Protein AF-A0A259RZ53-F1 (afdb_monomer_lite)

Sequence (160 aa):
GFSGPQGRAHVYRAILEAIALTMADHVDAMTTELGRTPTALIVTGGGAQSATMRRILADVFALPVHRAGIDDAAGLGAAVCAAVGAGVHPDWESAIAAMVRLGDTTRQGEDVAEYRRLREWHRGIRARVAELSRWAVEHGPDPLRSSDPPVAKDAVLGDS

Foldseek 3Di:
DDDPPQDPVNVVLVVLLLVLLVVLVVVVVVCVVVVDDDQAAEDAAPLLVDPSSQQSNQLLSVHKYWYWPDRDPVVLVVVLVVCCVVVVDVDSVRSCVVRTDTDDIDHHDDCNVVSVVVSVVSVVVVVVVVVVVVVCVVPPPDPVPPPDDDPPPDDPDDDD

Radius of gyration: 24.23 Å; chains: 1; bounding box: 40×76×62 Å

Structure (mmCIF, N/CA/C/O backbone):
data_AF-A0A259RZ53-F1
#
_entry.id   AF-A0A259RZ53-F1
#
loop_
_atom_site.group_PDB
_atom_site.id
_atom_site.type_symbol
_atom_site.label_atom_id
_atom_site.label_alt_id
_atom_site.label_comp_id
_atom_site.label_asym_id
_atom_site.label_entity_id
_atom_site.label_seq_id
_atom_site.pdbx_PDB_ins_code
_atom_site.Cartn_x
_atom_site.Cartn_y
_atom_site.Cartn_z
_atom_site.occupancy
_atom_site.B_iso_or_equiv
_atom_site.auth_seq_id
_atom_site.auth_comp_id
_atom_site.auth_asym_id
_atom_site.auth_atom_id
_atom_site.pdbx_PDB_model_num
ATOM 1 N N . GLY A 1 1 ? 13.203 -3.107 -23.338 1.00 53.84 1 GLY A N 1
ATOM 2 C CA . GLY A 1 1 ? 13.546 -2.890 -24.755 1.00 53.84 1 GLY A CA 1
ATOM 3 C C . GLY A 1 1 ? 12.288 -3.041 -25.577 1.00 53.84 1 GLY A C 1
ATOM 4 O O . GLY A 1 1 ? 11.594 -4.036 -25.404 1.00 53.84 1 GLY A O 1
ATOM 5 N N . PHE A 1 2 ? 11.955 -2.044 -26.395 1.00 52.03 2 PHE A N 1
ATOM 6 C CA . PHE A 1 2 ? 10.794 -2.094 -27.283 1.00 52.03 2 PHE A CA 1
ATOM 7 C C . PHE A 1 2 ? 11.145 -2.920 -28.525 1.00 52.03 2 PHE A C 1
ATOM 9 O O . PHE A 1 2 ? 11.942 -2.490 -29.351 1.00 52.03 2 PHE A O 1
ATOM 16 N N . SER A 1 3 ? 10.579 -4.117 -28.636 1.00 56.34 3 SER A N 1
ATOM 17 C CA . SER A 1 3 ? 10.514 -4.878 -29.881 1.00 56.34 3 SER A CA 1
ATOM 18 C C . SER A 1 3 ? 9.084 -4.756 -30.415 1.00 56.34 3 SER A C 1
ATOM 20 O O . SER A 1 3 ? 8.129 -4.706 -29.641 1.00 56.34 3 SER A O 1
ATOM 22 N N . GLY A 1 4 ? 8.921 -4.670 -31.736 1.00 60.44 4 GLY A N 1
ATOM 23 C CA . GLY A 1 4 ? 7.653 -4.362 -32.418 1.00 60.44 4 GLY A CA 1
ATOM 24 C C . GLY A 1 4 ? 6.365 -5.155 -32.082 1.00 60.44 4 GLY A C 1
ATOM 25 O O . GLY A 1 4 ? 5.309 -4.648 -32.447 1.00 60.44 4 GLY A O 1
ATOM 26 N N . PRO A 1 5 ? 6.341 -6.322 -31.391 1.00 66.06 5 PRO A N 1
ATOM 27 C CA . PRO A 1 5 ? 5.081 -7.015 -31.070 1.00 66.06 5 PRO A CA 1
ATOM 28 C C . PRO A 1 5 ? 4.277 -6.421 -29.896 1.00 66.06 5 PRO A C 1
ATOM 30 O O . PRO A 1 5 ? 3.213 -6.933 -29.542 1.00 66.06 5 PRO A O 1
ATOM 33 N N . GLN A 1 6 ? 4.780 -5.379 -29.231 1.00 67.00 6 GLN A N 1
ATOM 34 C CA . GLN A 1 6 ? 4.194 -4.859 -27.993 1.00 67.00 6 GLN A CA 1
ATOM 35 C C . GLN A 1 6 ? 2.925 -4.038 -28.271 1.00 67.00 6 GLN A C 1
ATOM 37 O O . GLN A 1 6 ? 2.964 -2.826 -28.461 1.00 67.00 6 GLN A O 1
ATOM 42 N N . GLY A 1 7 ? 1.769 -4.707 -28.283 1.00 79.69 7 GLY A N 1
ATOM 43 C CA . GLY A 1 7 ? 0.465 -4.038 -28.351 1.00 79.69 7 GLY A CA 1
ATOM 44 C C . GLY A 1 7 ? 0.139 -3.187 -27.110 1.00 79.69 7 GLY A C 1
ATOM 45 O O . GLY A 1 7 ? 0.804 -3.274 -26.078 1.00 79.69 7 GLY A O 1
ATOM 46 N N . ARG A 1 8 ? -0.953 -2.411 -27.175 1.00 81.81 8 ARG A N 1
ATOM 47 C CA . ARG A 1 8 ? -1.413 -1.495 -26.102 1.00 81.81 8 ARG A CA 1
ATOM 48 C C . ARG A 1 8 ? -1.511 -2.154 -24.718 1.00 81.81 8 ARG A C 1
ATOM 50 O O . ARG A 1 8 ? -1.206 -1.514 -23.717 1.00 81.81 8 ARG A O 1
ATOM 57 N N . ALA A 1 9 ? -1.899 -3.430 -24.664 1.00 84.75 9 ALA A N 1
ATOM 58 C CA . ALA A 1 9 ? -1.992 -4.193 -23.420 1.00 84.75 9 ALA A CA 1
ATOM 59 C C . ALA A 1 9 ? -0.629 -4.383 -22.729 1.00 84.75 9 ALA A C 1
ATOM 61 O O . ALA A 1 9 ? -0.543 -4.274 -21.509 1.00 84.75 9 ALA A O 1
ATOM 62 N N . HIS A 1 10 ? 0.442 -4.604 -23.499 1.00 85.25 10 HIS A N 1
ATOM 63 C CA . HIS A 1 10 ? 1.795 -4.758 -22.960 1.00 85.25 10 HIS A CA 1
ATOM 64 C C . HIS A 1 10 ? 2.312 -3.442 -22.383 1.00 85.25 10 HIS A C 1
ATOM 66 O O . HIS A 1 10 ? 2.869 -3.432 -21.293 1.00 85.25 10 HIS A O 1
ATOM 72 N N . VAL A 1 11 ? 2.064 -2.325 -23.076 1.00 86.69 11 VAL A N 1
ATOM 73 C CA . VAL A 1 11 ? 2.419 -0.984 -22.587 1.00 86.69 11 VAL A CA 1
ATOM 74 C C . VAL A 1 11 ? 1.668 -0.665 -21.295 1.00 86.69 11 VAL A C 1
ATOM 76 O O . VAL A 1 11 ? 2.272 -0.212 -20.328 1.00 86.69 11 VAL A O 1
ATOM 79 N N . TYR A 1 12 ? 0.364 -0.952 -21.247 1.00 88.00 12 TYR A N 1
ATOM 80 C CA . TYR A 1 12 ? -0.436 -0.768 -20.039 1.00 88.00 12 TYR A CA 1
ATOM 81 C C . TYR A 1 12 ? 0.099 -1.598 -18.864 1.00 88.00 12 TYR A C 1
ATOM 83 O O . TYR A 1 12 ? 0.315 -1.054 -17.783 1.00 88.00 12 TYR A O 1
ATOM 91 N N . ARG A 1 13 ? 0.382 -2.891 -19.081 1.00 88.81 13 ARG A N 1
ATOM 92 C CA . ARG A 1 13 ? 0.971 -3.761 -18.054 1.00 88.81 13 ARG A CA 1
ATOM 93 C C . ARG A 1 13 ? 2.335 -3.247 -17.588 1.00 88.81 13 ARG A C 1
ATOM 95 O O . ARG A 1 13 ? 2.540 -3.138 -16.385 1.00 88.81 13 ARG A O 1
ATOM 102 N N . ALA A 1 14 ? 3.210 -2.846 -18.509 1.00 90.12 14 ALA A N 1
ATOM 103 C CA . ALA A 1 14 ? 4.527 -2.303 -18.179 1.00 90.12 14 ALA A CA 1
ATOM 104 C C . ALA A 1 14 ? 4.440 -1.033 -17.314 1.00 90.12 14 ALA A C 1
ATOM 106 O O . ALA A 1 14 ? 5.251 -0.849 -16.409 1.00 90.12 14 ALA A O 1
ATOM 107 N N . ILE A 1 15 ? 3.441 -0.173 -17.545 1.00 90.25 15 ILE A N 1
ATOM 108 C CA . ILE A 1 15 ? 3.193 1.005 -16.699 1.00 90.25 15 ILE A CA 1
ATOM 109 C C . ILE A 1 15 ? 2.794 0.578 -15.281 1.00 90.25 15 ILE A C 1
ATOM 111 O O . ILE A 1 15 ? 3.343 1.101 -14.313 1.00 90.25 15 ILE A O 1
ATOM 115 N N . LEU A 1 16 ? 1.871 -0.380 -15.138 1.00 91.88 16 LEU A N 1
ATOM 116 C CA . LEU A 1 16 ? 1.462 -0.883 -13.820 1.00 91.88 16 LEU A CA 1
ATOM 117 C C . LEU A 1 16 ? 2.635 -1.515 -13.059 1.00 91.88 16 LEU A C 1
ATOM 119 O O . LEU A 1 16 ? 2.817 -1.256 -11.869 1.00 91.88 16 LEU A O 1
ATOM 123 N N . GLU A 1 17 ? 3.459 -2.299 -13.752 1.00 93.50 17 GLU A N 1
ATOM 124 C CA . GLU A 1 17 ? 4.659 -2.921 -13.191 1.00 93.50 17 GLU A CA 1
ATOM 125 C C . GLU A 1 17 ? 5.688 -1.872 -12.766 1.00 93.50 17 GLU A C 1
ATOM 127 O O . GLU A 1 17 ? 6.210 -1.946 -11.654 1.00 93.50 17 GLU A O 1
ATOM 132 N N . ALA A 1 18 ? 5.930 -0.847 -13.589 1.00 91.94 18 ALA A N 1
ATOM 133 C CA . ALA A 1 18 ? 6.816 0.257 -13.233 1.00 91.94 18 ALA A CA 1
ATOM 134 C C . ALA A 1 18 ? 6.337 0.974 -11.964 1.00 91.94 18 ALA A C 1
ATOM 136 O O . ALA A 1 18 ? 7.139 1.239 -11.067 1.00 91.94 18 ALA A O 1
ATOM 137 N N . ILE A 1 19 ? 5.033 1.241 -11.836 1.00 92.44 19 ILE A N 1
ATOM 138 C CA . ILE A 1 19 ? 4.455 1.843 -10.626 1.00 92.44 19 ILE A CA 1
ATOM 139 C C . ILE A 1 19 ? 4.721 0.949 -9.408 1.00 92.44 19 ILE A C 1
ATOM 141 O O . ILE A 1 19 ? 5.285 1.421 -8.420 1.00 92.44 19 ILE A O 1
ATOM 145 N N . ALA A 1 20 ? 4.383 -0.339 -9.488 1.00 94.44 20 ALA A N 1
ATOM 146 C CA . ALA A 1 20 ? 4.562 -1.285 -8.387 1.00 94.44 20 ALA A CA 1
ATOM 147 C C . ALA A 1 20 ? 6.033 -1.417 -7.956 1.00 94.44 20 ALA A C 1
ATOM 149 O O . ALA A 1 20 ? 6.341 -1.343 -6.767 1.00 94.44 20 ALA A O 1
ATOM 150 N N . LEU A 1 21 ? 6.956 -1.531 -8.914 1.00 94.12 21 LEU A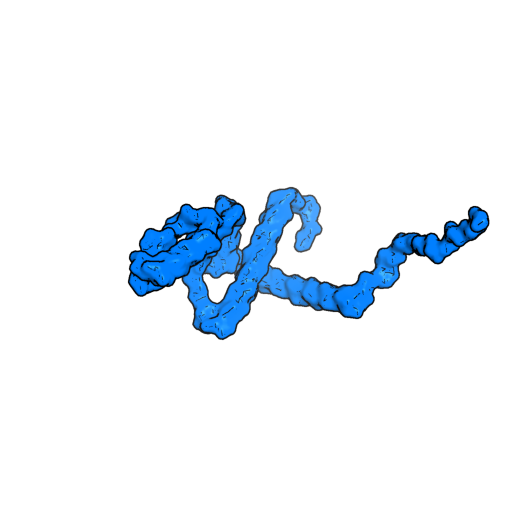 N 1
ATOM 151 C CA . LEU A 1 21 ? 8.394 -1.607 -8.646 1.00 94.12 21 LEU A CA 1
ATOM 152 C C . LEU A 1 21 ? 8.914 -0.313 -8.011 1.00 94.12 21 LEU A C 1
ATOM 154 O O . LEU A 1 21 ? 9.785 -0.354 -7.146 1.00 94.12 21 LEU A O 1
ATOM 158 N N . THR A 1 22 ? 8.403 0.848 -8.436 1.00 93.06 22 THR A N 1
ATOM 159 C CA . THR A 1 22 ? 8.713 2.149 -7.812 1.00 93.06 22 THR A CA 1
ATOM 160 C C . THR A 1 22 ? 8.282 2.193 -6.359 1.00 93.06 22 THR A C 1
ATOM 162 O O . THR A 1 22 ? 9.076 2.555 -5.495 1.00 93.06 22 THR A O 1
ATOM 165 N N . MET A 1 23 ? 7.041 1.793 -6.086 1.00 94.06 23 MET A N 1
ATOM 166 C CA . MET A 1 23 ? 6.510 1.754 -4.728 1.00 94.06 23 MET A CA 1
ATOM 167 C C . MET A 1 23 ? 7.337 0.826 -3.843 1.00 94.06 23 MET A C 1
ATOM 169 O O . MET A 1 23 ? 7.690 1.212 -2.733 1.00 94.06 23 MET A O 1
ATOM 173 N N . ALA A 1 24 ? 7.694 -0.357 -4.346 1.00 93.50 24 ALA A N 1
ATOM 174 C CA . ALA A 1 24 ? 8.510 -1.301 -3.601 1.00 93.50 24 ALA A CA 1
ATOM 175 C C . ALA A 1 24 ? 9.854 -0.683 -3.207 1.00 93.50 24 ALA A C 1
ATOM 177 O O . ALA A 1 24 ? 10.273 -0.813 -2.066 1.00 93.50 24 ALA A O 1
ATOM 178 N N . ASP A 1 25 ? 10.552 -0.009 -4.126 1.00 92.06 25 ASP A N 1
ATOM 179 C CA . ASP A 1 25 ? 11.843 0.632 -3.823 1.00 92.06 25 ASP A CA 1
ATOM 180 C C . ASP A 1 25 ? 11.739 1.706 -2.736 1.00 92.06 25 ASP A C 1
ATOM 182 O O . ASP A 1 25 ? 12.604 1.774 -1.865 1.00 92.06 25 ASP A O 1
ATOM 186 N N . HIS A 1 26 ? 10.669 2.501 -2.741 1.00 92.06 26 HIS A N 1
ATOM 187 C CA . HIS A 1 26 ? 10.429 3.466 -1.669 1.00 92.06 26 HIS A CA 1
ATOM 188 C C . HIS A 1 26 ? 10.109 2.780 -0.337 1.00 92.06 26 HIS A C 1
ATOM 190 O O . HIS A 1 26 ? 10.593 3.216 0.704 1.00 92.06 26 HIS A O 1
ATOM 196 N N . VAL A 1 27 ? 9.321 1.702 -0.358 1.00 93.38 27 VAL A N 1
ATOM 197 C CA . VAL A 1 27 ? 8.995 0.941 0.854 1.00 93.38 27 VAL A CA 1
ATOM 198 C C . VAL A 1 27 ? 10.231 0.269 1.440 1.00 93.38 27 VAL A C 1
ATOM 200 O O . VAL A 1 27 ? 10.412 0.351 2.647 1.00 93.38 27 VAL A O 1
ATOM 203 N N . ASP A 1 28 ? 11.118 -0.305 0.622 1.00 91.69 28 ASP A N 1
ATOM 204 C CA . ASP A 1 28 ? 12.399 -0.840 1.101 1.00 91.69 28 ASP A CA 1
ATOM 205 C C . ASP A 1 28 ? 13.207 0.230 1.831 1.00 91.69 28 ASP A C 1
ATOM 207 O O . ASP A 1 28 ? 13.657 -0.011 2.946 1.00 91.69 28 ASP A O 1
ATOM 211 N N . ALA A 1 29 ? 13.356 1.413 1.223 1.00 91.69 29 ALA A N 1
ATOM 212 C CA . ALA A 1 29 ? 14.084 2.515 1.839 1.00 91.69 29 ALA A CA 1
ATOM 213 C C . ALA A 1 29 ? 13.456 2.909 3.187 1.00 91.69 29 ALA A C 1
ATOM 215 O O . ALA A 1 29 ? 14.158 3.002 4.190 1.00 91.69 29 ALA A O 1
ATOM 216 N N . MET A 1 30 ? 12.126 3.048 3.246 1.00 93.31 30 MET A N 1
ATOM 217 C CA . MET A 1 30 ? 11.417 3.332 4.501 1.00 93.31 30 MET A CA 1
ATOM 218 C C . MET A 1 30 ? 11.609 2.226 5.548 1.00 93.31 30 MET A C 1
ATOM 220 O O . MET A 1 30 ? 11.813 2.519 6.723 1.00 93.31 30 MET A O 1
ATOM 224 N N . THR A 1 31 ? 11.547 0.957 5.145 1.00 92.94 31 THR A N 1
ATOM 225 C CA . THR A 1 31 ? 11.726 -0.197 6.035 1.00 92.94 31 THR A CA 1
ATOM 226 C C . THR A 1 31 ? 13.145 -0.276 6.585 1.00 92.94 31 THR A C 1
ATOM 228 O O . THR A 1 31 ? 13.303 -0.589 7.766 1.00 92.94 31 THR A O 1
ATOM 231 N N . THR A 1 32 ? 14.160 0.035 5.775 1.00 92.75 32 THR A N 1
ATOM 232 C CA . THR A 1 32 ? 15.555 0.114 6.224 1.00 92.75 32 THR A CA 1
ATOM 233 C C . THR A 1 32 ? 15.733 1.192 7.291 1.00 92.75 32 THR A C 1
ATOM 235 O O . THR A 1 32 ? 16.315 0.902 8.332 1.00 92.75 32 THR A O 1
ATOM 238 N N . GLU A 1 33 ? 15.175 2.386 7.086 1.00 94.06 33 GLU A N 1
ATOM 239 C CA . GLU A 1 33 ? 15.275 3.493 8.050 1.00 94.06 33 GLU A CA 1
ATOM 240 C C . GLU A 1 33 ? 14.491 3.227 9.349 1.00 94.06 33 GLU A C 1
ATOM 242 O O . GLU A 1 33 ? 14.951 3.542 10.444 1.00 94.06 33 GLU A O 1
ATOM 247 N N . LEU A 1 34 ? 13.300 2.625 9.254 1.00 93.50 34 LEU A N 1
ATOM 248 C CA . LEU A 1 34 ? 12.423 2.383 10.407 1.00 93.50 34 LEU A CA 1
ATOM 249 C C . LEU A 1 34 ? 12.727 1.075 11.155 1.00 93.50 34 LEU A C 1
ATOM 251 O O . LEU A 1 34 ? 12.186 0.861 12.242 1.00 93.50 34 LEU A O 1
ATOM 255 N N . GLY A 1 35 ? 13.507 0.165 10.562 1.00 93.00 35 GLY A N 1
ATOM 256 C CA . GLY A 1 35 ? 13.743 -1.183 11.090 1.00 93.00 35 GLY A CA 1
ATOM 257 C C . GLY A 1 35 ? 12.475 -2.045 11.170 1.00 93.00 35 GLY A C 1
ATOM 258 O O . GLY A 1 35 ? 12.386 -2.944 12.005 1.00 93.00 35 GLY A O 1
ATOM 259 N N . ARG A 1 36 ? 11.458 -1.758 10.344 1.00 92.25 36 ARG A N 1
ATOM 260 C CA . ARG A 1 36 ? 10.136 -2.412 10.386 1.00 92.25 36 ARG A CA 1
ATOM 261 C C . ARG A 1 36 ? 9.772 -3.024 9.045 1.00 92.25 36 ARG A C 1
ATOM 263 O O . ARG A 1 36 ? 9.716 -2.323 8.038 1.00 92.25 36 ARG A O 1
ATOM 270 N N . THR A 1 37 ? 9.443 -4.313 9.054 1.00 91.62 37 THR A N 1
ATOM 271 C CA . THR A 1 37 ? 9.039 -5.043 7.846 1.00 91.62 37 THR A CA 1
ATOM 272 C C . THR A 1 37 ? 7.513 -5.131 7.757 1.00 91.62 37 THR A C 1
ATOM 274 O O . THR A 1 37 ? 6.890 -5.621 8.703 1.00 91.62 37 THR A O 1
ATOM 277 N N . PRO A 1 38 ? 6.887 -4.674 6.657 1.00 93.19 38 PRO A N 1
ATOM 278 C CA . PRO A 1 38 ? 5.451 -4.829 6.458 1.00 93.19 38 PRO A CA 1
ATOM 279 C C . PRO A 1 38 ? 5.075 -6.305 6.282 1.00 93.19 38 PRO A C 1
ATOM 281 O O . PRO A 1 38 ? 5.799 -7.078 5.660 1.00 93.19 38 PRO A O 1
ATOM 284 N N . THR A 1 39 ? 3.916 -6.694 6.810 1.00 94.81 39 THR A N 1
ATOM 285 C CA . THR A 1 39 ? 3.379 -8.065 6.712 1.00 94.81 39 THR A CA 1
ATOM 286 C C . THR A 1 39 ? 2.258 -8.196 5.684 1.00 94.81 39 THR A C 1
ATOM 288 O O . THR A 1 39 ? 1.918 -9.304 5.271 1.00 94.81 39 THR A O 1
ATOM 291 N N . ALA A 1 40 ? 1.688 -7.070 5.261 1.00 94.25 40 ALA A N 1
ATOM 292 C CA . ALA A 1 40 ? 0.647 -6.979 4.253 1.00 94.25 40 ALA A CA 1
ATOM 293 C C . ALA A 1 40 ? 0.614 -5.569 3.655 1.00 94.25 40 ALA A C 1
ATOM 295 O O . ALA A 1 40 ? 1.125 -4.614 4.246 1.00 94.25 40 ALA A O 1
ATOM 296 N N . LEU A 1 41 ? -0.035 -5.439 2.503 1.00 93.88 41 LEU A N 1
ATOM 297 C CA . LEU A 1 41 ? -0.364 -4.158 1.890 1.00 93.88 41 LEU A CA 1
ATOM 298 C C . LEU A 1 41 ? -1.864 -3.907 1.996 1.00 93.88 41 LEU A C 1
ATOM 300 O O . LEU A 1 41 ? -2.657 -4.820 1.781 1.00 93.88 41 LEU A O 1
ATOM 304 N N . ILE A 1 42 ? -2.260 -2.665 2.263 1.00 91.75 42 ILE A N 1
ATOM 305 C CA . ILE A 1 42 ? -3.656 -2.228 2.169 1.00 91.75 42 ILE A CA 1
ATOM 306 C C . ILE A 1 42 ? -3.737 -1.203 1.042 1.00 91.75 42 ILE A C 1
ATOM 308 O O . ILE A 1 42 ? -3.020 -0.205 1.058 1.00 91.75 42 ILE A O 1
ATOM 312 N N . VAL A 1 43 ? -4.591 -1.461 0.053 1.00 90.56 43 VAL A N 1
ATOM 313 C CA . VAL A 1 43 ? -4.757 -0.615 -1.134 1.00 90.56 43 VAL A CA 1
ATOM 314 C C . VAL A 1 43 ? -6.165 -0.043 -1.213 1.00 90.56 43 VAL A C 1
ATOM 316 O O . VAL A 1 43 ? -7.156 -0.719 -0.919 1.00 90.56 43 VAL A O 1
ATOM 319 N N . THR A 1 44 ? -6.248 1.218 -1.629 1.00 87.81 44 THR A N 1
ATOM 320 C CA . THR A 1 44 ? -7.486 2.002 -1.733 1.00 87.81 44 THR A CA 1
ATOM 321 C C . THR A 1 44 ? -7.534 2.756 -3.069 1.00 87.81 44 THR A C 1
ATOM 323 O O . THR A 1 44 ? -6.565 2.757 -3.835 1.00 87.81 44 THR A O 1
ATOM 326 N N . GLY A 1 45 ? -8.675 3.376 -3.385 1.00 79.00 45 GLY A N 1
ATOM 327 C CA . GLY A 1 45 ? -8.863 4.156 -4.611 1.00 79.00 45 GLY A CA 1
ATOM 328 C C . GLY A 1 45 ? -9.044 3.324 -5.891 1.00 79.00 45 GLY A C 1
ATOM 329 O O . GLY A 1 45 ? -9.166 2.098 -5.869 1.00 79.00 45 GLY A O 1
ATOM 330 N N . GLY A 1 46 ? -9.077 4.001 -7.045 1.00 74.38 46 GLY A N 1
ATOM 331 C CA . GLY A 1 46 ? -9.405 3.376 -8.337 1.00 74.38 46 GLY A CA 1
ATOM 332 C C . GLY A 1 46 ? -8.450 2.247 -8.755 1.00 74.38 46 GLY A C 1
ATOM 333 O O . GLY A 1 46 ? -8.888 1.230 -9.289 1.00 74.38 46 GLY A O 1
ATOM 334 N N . GLY A 1 47 ? -7.156 2.371 -8.439 1.00 69.81 47 GLY A N 1
ATOM 335 C CA . GLY A 1 47 ? -6.157 1.329 -8.710 1.00 69.81 47 GLY A CA 1
ATOM 336 C C . GLY A 1 47 ? -6.395 0.032 -7.927 1.00 69.81 47 GLY A C 1
ATOM 337 O O . GLY A 1 47 ? -6.113 -1.049 -8.441 1.00 69.81 47 GLY A O 1
ATOM 338 N N . ALA A 1 48 ? -6.989 0.118 -6.732 1.00 76.12 48 ALA A N 1
ATOM 339 C CA . ALA A 1 48 ? -7.329 -1.041 -5.908 1.00 76.12 48 ALA A CA 1
ATOM 340 C C . ALA A 1 48 ? -8.483 -1.880 -6.487 1.00 76.12 48 ALA A C 1
ATOM 342 O O . ALA A 1 48 ? -8.601 -3.064 -6.167 1.00 76.12 48 ALA A O 1
ATOM 343 N N . GLN A 1 49 ? -9.308 -1.307 -7.373 1.00 79.06 49 GLN A N 1
ATOM 344 C CA . GLN A 1 49 ? -10.377 -2.044 -8.060 1.00 79.06 49 GLN A CA 1
ATOM 345 C C . GLN A 1 49 ? -9.808 -3.065 -9.054 1.00 79.06 49 GLN A C 1
ATOM 347 O O . GLN A 1 49 ? -10.366 -4.148 -9.237 1.00 79.06 49 GLN A O 1
ATOM 352 N N . SER A 1 50 ? -8.662 -2.753 -9.667 1.00 87.50 50 SER A N 1
ATOM 353 C CA . SER A 1 50 ? -8.030 -3.611 -10.667 1.00 87.50 50 SER A CA 1
ATOM 354 C C . SER A 1 50 ? -7.446 -4.869 -10.024 1.00 87.50 50 SER A C 1
ATOM 356 O O . SER A 1 50 ? -6.495 -4.812 -9.241 1.00 87.50 50 SER A O 1
ATOM 358 N N . ALA A 1 51 ? -8.000 -6.032 -10.379 1.00 89.25 51 ALA A N 1
ATOM 359 C CA . ALA A 1 51 ? -7.456 -7.326 -9.966 1.00 89.25 51 ALA A CA 1
ATOM 360 C C . ALA A 1 51 ? -6.021 -7.525 -10.483 1.00 89.25 51 ALA A C 1
ATOM 362 O O . ALA A 1 51 ? -5.170 -8.040 -9.762 1.00 89.25 51 ALA A O 1
ATOM 363 N N . THR A 1 52 ? -5.731 -7.050 -11.699 1.00 90.62 52 THR A N 1
ATOM 364 C CA . THR A 1 52 ? -4.387 -7.096 -12.287 1.00 90.62 52 THR A CA 1
ATOM 365 C C . THR A 1 52 ? -3.393 -6.277 -11.472 1.00 90.62 52 THR A C 1
ATOM 367 O O . THR A 1 52 ? -2.329 -6.786 -11.137 1.00 90.62 52 THR A O 1
ATOM 370 N N . MET A 1 53 ? -3.746 -5.044 -11.087 1.00 92.62 53 MET A N 1
ATOM 371 C CA . MET A 1 53 ? -2.864 -4.209 -10.262 1.00 92.62 53 MET A CA 1
ATOM 372 C C . MET A 1 53 ? -2.605 -4.849 -8.895 1.00 92.62 53 MET A C 1
ATOM 374 O O . MET A 1 53 ? -1.464 -4.896 -8.444 1.00 92.62 53 MET A O 1
ATOM 378 N N . ARG A 1 54 ? -3.645 -5.398 -8.251 1.00 93.56 54 ARG A N 1
ATOM 379 C CA . ARG A 1 54 ? -3.503 -6.096 -6.964 1.00 93.56 54 ARG A CA 1
ATOM 380 C C . ARG A 1 54 ? -2.607 -7.329 -7.057 1.00 93.56 54 ARG A C 1
ATOM 382 O O . ARG A 1 54 ? -1.799 -7.533 -6.159 1.00 93.56 54 ARG A O 1
ATOM 389 N N . ARG A 1 55 ? -2.714 -8.119 -8.132 1.00 94.69 55 ARG A N 1
ATOM 390 C CA . ARG A 1 55 ? -1.823 -9.266 -8.369 1.00 94.69 55 ARG A CA 1
ATOM 391 C C . ARG A 1 55 ? -0.373 -8.812 -8.543 1.00 94.69 55 ARG A C 1
ATOM 393 O O . ARG A 1 55 ? 0.487 -9.322 -7.839 1.00 94.69 55 ARG A O 1
ATOM 400 N N . ILE A 1 56 ? -0.127 -7.814 -9.397 1.00 95.06 56 ILE A N 1
ATOM 401 C CA . ILE A 1 56 ? 1.221 -7.261 -9.617 1.00 95.06 56 ILE A CA 1
ATOM 402 C C . ILE A 1 56 ? 1.818 -6.769 -8.294 1.00 95.06 56 ILE A C 1
ATOM 404 O O . ILE A 1 56 ? 2.950 -7.109 -7.971 1.00 95.06 56 ILE A O 1
ATOM 408 N N . LEU A 1 57 ? 1.060 -6.008 -7.498 1.00 95.50 57 LEU A N 1
ATOM 409 C CA . LEU A 1 57 ? 1.511 -5.545 -6.184 1.00 95.50 57 LEU A CA 1
ATOM 410 C C . LEU A 1 57 ? 1.824 -6.712 -5.238 1.00 95.50 57 LEU A C 1
ATOM 412 O O . LEU A 1 57 ? 2.868 -6.697 -4.593 1.00 95.50 57 LEU A O 1
ATOM 416 N N . ALA A 1 58 ? 0.961 -7.728 -5.170 1.00 96.19 58 ALA A N 1
ATOM 417 C CA . ALA A 1 58 ? 1.184 -8.880 -4.300 1.00 96.19 58 ALA A CA 1
ATOM 418 C C . ALA A 1 58 ? 2.464 -9.640 -4.676 1.00 96.19 58 ALA A C 1
ATOM 420 O O . ALA A 1 58 ? 3.226 -10.042 -3.795 1.00 96.19 58 ALA A O 1
ATOM 421 N N . ASP A 1 59 ? 2.732 -9.781 -5.974 1.00 96.62 59 ASP A N 1
ATOM 422 C CA . ASP A 1 59 ? 3.890 -10.519 -6.475 1.00 96.62 59 ASP A CA 1
ATOM 423 C C . ASP A 1 59 ? 5.186 -9.710 -6.339 1.00 96.62 59 ASP A C 1
ATOM 425 O O . ASP A 1 59 ? 6.195 -10.238 -5.870 1.00 96.62 59 ASP A O 1
ATOM 429 N N . VAL A 1 60 ? 5.151 -8.412 -6.665 1.00 96.19 60 VAL A N 1
ATOM 430 C CA . VAL A 1 60 ? 6.296 -7.494 -6.534 1.00 96.19 60 VAL A CA 1
ATOM 431 C C . VAL A 1 60 ? 6.740 -7.356 -5.080 1.00 96.19 60 VAL A C 1
ATOM 433 O O . VAL A 1 60 ? 7.938 -7.385 -4.800 1.00 96.19 60 VAL A O 1
ATOM 436 N N . PHE A 1 61 ? 5.792 -7.210 -4.152 1.00 95.00 61 PHE A N 1
ATOM 437 C CA . PHE A 1 61 ? 6.104 -7.075 -2.730 1.00 95.00 61 PHE A CA 1
ATOM 438 C C . PHE A 1 61 ? 6.282 -8.421 -2.026 1.00 95.00 61 PHE A C 1
ATOM 440 O O . PHE A 1 61 ? 6.801 -8.450 -0.915 1.00 95.00 61 PHE A O 1
ATOM 447 N N . ALA A 1 62 ? 5.875 -9.530 -2.652 1.00 95.50 62 ALA A N 1
ATOM 448 C CA . ALA A 1 62 ? 5.797 -10.849 -2.029 1.00 95.50 62 ALA A CA 1
ATOM 449 C C . ALA A 1 62 ? 4.966 -10.855 -0.725 1.00 95.50 62 ALA A C 1
ATOM 451 O O . ALA A 1 62 ? 5.280 -11.584 0.217 1.00 95.50 62 ALA A O 1
ATOM 452 N N . LEU A 1 63 ? 3.907 -10.040 -0.677 1.00 96.38 63 LEU A N 1
ATOM 453 C CA . LEU A 1 63 ? 3.033 -9.841 0.482 1.00 96.38 63 LEU A CA 1
ATOM 454 C C . LEU A 1 63 ? 1.557 -9.941 0.071 1.00 96.38 63 LEU A C 1
ATOM 456 O O . LEU A 1 63 ? 1.211 -9.595 -1.060 1.00 96.38 63 LEU A O 1
ATOM 460 N N . PRO A 1 64 ? 0.654 -10.362 0.974 1.00 96.00 64 PRO A N 1
ATOM 461 C CA . PRO A 1 64 ? -0.775 -10.276 0.714 1.00 96.00 64 PRO A CA 1
ATOM 462 C C . PRO A 1 64 ? -1.216 -8.812 0.571 1.00 96.00 64 PRO A C 1
ATOM 464 O O . PRO A 1 64 ? -0.812 -7.943 1.345 1.00 96.00 64 PRO A O 1
ATOM 467 N N . VAL A 1 65 ? -2.081 -8.554 -0.408 1.00 95.50 65 VAL A N 1
ATOM 468 C CA . VAL A 1 65 ? -2.686 -7.245 -0.675 1.00 95.50 65 VAL A CA 1
ATOM 469 C C . VAL A 1 65 ? -4.160 -7.290 -0.300 1.00 95.50 65 VAL A C 1
ATOM 471 O O . VAL A 1 65 ? -4.941 -8.025 -0.905 1.00 95.50 65 VAL A O 1
ATOM 474 N N . HIS A 1 66 ? -4.558 -6.474 0.664 1.00 92.94 66 HIS A N 1
ATOM 475 C CA . HIS A 1 66 ? -5.943 -6.269 1.062 1.00 92.94 66 HIS A CA 1
ATOM 476 C C . HIS A 1 66 ? -6.503 -5.031 0.377 1.00 92.94 66 HIS A C 1
ATOM 478 O O . HIS A 1 66 ? -5.893 -3.962 0.395 1.00 92.94 66 HIS A O 1
ATOM 484 N N . ARG A 1 67 ? -7.699 -5.143 -0.185 1.00 90.56 67 ARG A N 1
ATOM 485 C CA . ARG A 1 67 ? -8.487 -3.965 -0.539 1.00 90.56 67 ARG A CA 1
ATOM 486 C C . ARG A 1 67 ? -9.103 -3.389 0.737 1.00 90.56 67 ARG A C 1
ATOM 488 O O . ARG A 1 67 ? -9.580 -4.151 1.573 1.00 90.56 67 ARG A O 1
ATOM 495 N N . ALA A 1 68 ? -9.146 -2.071 0.895 1.00 85.06 68 ALA A N 1
ATOM 496 C CA . ALA A 1 68 ? -9.995 -1.481 1.928 1.00 85.06 68 ALA A CA 1
ATOM 497 C C . ALA A 1 68 ? -11.485 -1.722 1.617 1.00 85.06 68 ALA A C 1
ATOM 499 O O . ALA A 1 68 ? -11.910 -1.674 0.462 1.00 85.06 68 ALA A O 1
ATOM 500 N N . GLY A 1 69 ? -12.290 -1.976 2.650 1.00 82.75 69 GLY A N 1
ATOM 501 C CA . GLY A 1 69 ? -13.742 -2.144 2.525 1.00 82.75 69 GLY A CA 1
ATOM 502 C C . GLY A 1 69 ? -14.486 -0.849 2.181 1.00 82.75 69 GLY A C 1
ATOM 503 O O . GLY A 1 69 ? -15.665 -0.895 1.850 1.00 82.75 69 GLY A O 1
ATOM 504 N N . ILE A 1 70 ? -13.796 0.292 2.235 1.00 82.44 70 ILE A N 1
ATOM 505 C CA . ILE A 1 70 ? -14.278 1.599 1.798 1.00 82.44 70 ILE A CA 1
ATOM 506 C C . ILE A 1 70 ? -13.305 2.173 0.768 1.00 82.44 70 ILE A C 1
ATOM 508 O O . ILE A 1 70 ? -12.091 1.986 0.878 1.00 82.44 70 ILE A O 1
ATOM 512 N N . ASP A 1 71 ? -13.831 2.878 -0.230 1.00 78.19 71 ASP A N 1
ATOM 513 C CA . ASP A 1 71 ? -12.996 3.480 -1.270 1.00 78.19 71 ASP A CA 1
ATOM 514 C C . ASP A 1 71 ? -12.300 4.771 -0.785 1.00 78.19 71 ASP A C 1
ATOM 516 O O . ASP A 1 71 ? -11.196 5.073 -1.246 1.00 78.19 71 ASP A O 1
ATOM 520 N N . ASP A 1 72 ? -12.889 5.480 0.188 1.00 83.81 72 ASP A N 1
ATOM 521 C CA . ASP A 1 72 ? -12.316 6.670 0.832 1.00 83.81 72 ASP A CA 1
ATOM 522 C C . ASP A 1 72 ? -11.629 6.337 2.169 1.00 83.81 72 ASP A C 1
ATOM 524 O O . ASP A 1 72 ? -12.220 6.378 3.251 1.00 83.81 72 ASP A O 1
ATOM 528 N N . ALA A 1 73 ? -10.340 6.014 2.090 1.00 86.31 73 ALA A N 1
ATOM 529 C CA . ALA A 1 73 ? -9.520 5.782 3.276 1.00 86.31 73 ALA A CA 1
ATOM 530 C C . ALA A 1 73 ? -9.177 7.065 4.044 1.00 86.31 73 ALA A C 1
ATOM 532 O O . ALA A 1 73 ? -8.947 7.000 5.251 1.00 86.31 73 ALA A O 1
ATOM 533 N N . ALA A 1 74 ? -9.130 8.217 3.368 1.00 89.00 74 ALA A N 1
ATOM 534 C CA . ALA A 1 74 ? -8.780 9.481 4.007 1.00 89.00 74 ALA A CA 1
ATOM 535 C C . ALA A 1 74 ? -9.921 9.948 4.918 1.00 89.00 74 ALA A C 1
ATOM 537 O O . ALA A 1 74 ? -9.684 10.268 6.085 1.00 89.00 74 ALA A O 1
ATOM 538 N N . GLY A 1 75 ? -11.160 9.890 4.420 1.00 91.44 75 GLY A N 1
ATOM 539 C CA . GLY A 1 75 ? -12.357 10.152 5.212 1.00 91.44 75 GLY A CA 1
ATOM 540 C C . GLY A 1 75 ? -12.496 9.192 6.393 1.00 91.44 75 GLY A C 1
ATOM 541 O O . GLY A 1 75 ? -12.755 9.633 7.512 1.00 91.44 75 GLY A O 1
ATOM 542 N N . LEU A 1 76 ? -12.234 7.895 6.187 1.00 91.38 76 LEU A N 1
ATOM 543 C CA . LEU A 1 76 ? -12.246 6.916 7.279 1.00 91.38 76 LEU A CA 1
ATOM 544 C C . LEU A 1 76 ? -11.188 7.228 8.349 1.00 91.38 76 LEU A C 1
ATOM 546 O O . LEU A 1 76 ? -11.494 7.175 9.537 1.00 91.38 76 LEU A O 1
ATOM 550 N N . GLY A 1 77 ? -9.968 7.597 7.950 1.00 92.00 77 GLY A N 1
ATOM 551 C CA . GLY A 1 77 ? -8.915 7.998 8.886 1.00 92.00 77 GLY A CA 1
ATOM 552 C C . GLY A 1 77 ? -9.308 9.223 9.714 1.00 92.00 77 GLY A C 1
ATOM 553 O O . GLY A 1 77 ? -9.170 9.212 10.936 1.00 92.00 77 GLY A O 1
ATOM 554 N N . ALA A 1 78 ? -9.879 10.246 9.072 1.00 95.25 78 ALA A N 1
ATOM 555 C CA . ALA A 1 78 ? -10.388 11.427 9.766 1.00 95.25 78 ALA A CA 1
ATOM 556 C C . ALA A 1 78 ? -11.515 11.078 10.754 1.00 95.25 78 ALA A C 1
ATOM 558 O O . ALA A 1 78 ? -11.520 11.577 11.880 1.00 95.25 78 ALA A O 1
ATOM 559 N N . ALA A 1 79 ? -12.430 10.183 10.371 1.00 94.75 79 ALA A N 1
ATOM 560 C CA . ALA A 1 79 ? -13.504 9.715 11.243 1.00 94.75 79 ALA A CA 1
ATOM 561 C C . ALA A 1 79 ? -12.972 8.939 12.457 1.00 94.75 79 ALA A C 1
ATOM 563 O O . ALA A 1 79 ? -13.454 9.153 13.567 1.00 94.75 79 ALA A O 1
ATOM 564 N N . VAL A 1 80 ? -11.957 8.085 12.278 1.00 95.94 80 VAL A N 1
ATOM 565 C CA . VAL A 1 80 ? -11.290 7.378 13.385 1.00 95.94 80 VAL A CA 1
ATOM 566 C C . VAL A 1 80 ? -10.642 8.377 14.347 1.00 95.94 80 VAL A C 1
ATOM 568 O O . VAL A 1 80 ? -10.866 8.293 15.554 1.00 95.94 80 VAL A O 1
ATOM 571 N N . CYS A 1 81 ? -9.910 9.370 13.829 1.00 96.69 81 CYS A N 1
ATOM 572 C CA . CYS A 1 81 ? -9.322 10.434 14.648 1.00 96.69 81 CYS A CA 1
ATOM 573 C C . CYS A 1 81 ? -10.386 11.202 15.445 1.00 96.69 81 CYS A C 1
ATOM 575 O O . CYS A 1 81 ? -10.208 11.443 16.638 1.00 96.69 81 CYS A O 1
ATOM 577 N N . ALA A 1 82 ? -11.500 11.562 14.803 1.00 97.25 82 ALA A N 1
ATOM 578 C CA . ALA A 1 82 ? -12.602 12.259 15.456 1.00 97.25 82 ALA A CA 1
ATOM 579 C C . ALA A 1 82 ? -13.280 11.392 16.526 1.00 97.25 82 ALA A C 1
ATOM 581 O O . ALA A 1 82 ? -13.594 11.893 17.600 1.00 97.25 82 ALA A O 1
ATOM 582 N N . ALA A 1 83 ? -13.471 10.095 16.272 1.00 97.00 83 ALA A N 1
ATOM 583 C CA . ALA A 1 83 ? -14.118 9.188 17.214 1.00 97.00 83 ALA A CA 1
ATOM 584 C C . ALA A 1 83 ? -13.291 8.981 18.493 1.00 97.00 83 ALA A C 1
ATOM 586 O O . ALA A 1 83 ? -13.853 8.995 19.588 1.00 97.00 83 ALA A O 1
ATOM 587 N N . VAL A 1 84 ? -11.965 8.850 18.370 1.00 97.75 84 VAL A N 1
ATOM 588 C CA . VAL A 1 84 ? -11.060 8.791 19.531 1.00 97.75 84 VAL A CA 1
ATOM 589 C C . VAL A 1 84 ? -11.011 10.149 20.237 1.00 97.75 84 VAL A C 1
ATOM 591 O O . VAL A 1 84 ? -11.181 10.221 21.450 1.00 97.75 84 VAL A O 1
ATOM 594 N N . GLY A 1 85 ? -10.851 11.245 19.486 1.00 97.06 85 GLY A N 1
ATOM 595 C CA . GLY A 1 85 ? -10.786 12.598 20.050 1.00 97.06 85 GLY A CA 1
ATOM 596 C C . GLY A 1 85 ? -12.068 13.043 20.765 1.00 97.06 85 GLY A C 1
ATOM 597 O O . GLY A 1 85 ? -12.000 13.801 21.728 1.00 97.06 85 GLY A O 1
ATOM 598 N N . ALA A 1 86 ? -13.229 12.550 20.330 1.00 97.25 86 ALA A N 1
ATOM 599 C CA . ALA A 1 86 ? -14.527 12.806 20.953 1.00 97.25 86 ALA A CA 1
ATOM 600 C C . ALA A 1 86 ? -14.876 11.817 22.083 1.00 97.25 86 ALA A C 1
ATOM 602 O O . ALA A 1 86 ? -15.939 11.944 22.688 1.00 97.25 86 ALA A O 1
ATOM 603 N N . GLY A 1 87 ? -14.024 10.822 22.360 1.00 96.25 87 GLY A N 1
ATOM 604 C CA . GLY A 1 87 ? -14.267 9.801 23.384 1.00 96.25 87 GLY A CA 1
ATOM 605 C C . GLY A 1 87 ? -15.353 8.777 23.029 1.00 96.25 87 GLY A C 1
ATOM 606 O O . GLY A 1 87 ? -15.825 8.065 23.911 1.00 96.25 87 GLY A O 1
ATOM 607 N N . VAL A 1 88 ? -15.755 8.685 21.755 1.00 97.44 88 VAL A N 1
ATOM 608 C CA . VAL A 1 88 ? -16.690 7.653 21.260 1.00 97.44 88 VAL A CA 1
ATOM 609 C C . VAL A 1 88 ? -16.041 6.270 21.324 1.00 97.44 88 VAL A C 1
ATOM 611 O O . VAL A 1 88 ? -16.703 5.287 21.648 1.00 97.44 88 VAL A O 1
ATOM 614 N N . HIS A 1 89 ? -14.736 6.209 21.050 1.00 97.50 89 HIS A N 1
ATOM 615 C CA . HIS A 1 89 ? -13.900 5.040 21.291 1.00 97.50 89 HIS A CA 1
ATOM 616 C C . HIS A 1 89 ? -12.807 5.374 22.316 1.00 97.50 89 HIS A C 1
ATOM 618 O O . HIS A 1 89 ? -12.273 6.483 22.284 1.00 97.50 89 HIS A O 1
ATOM 624 N N . PRO A 1 90 ? -12.458 4.429 23.209 1.00 94.81 90 PRO A N 1
ATOM 625 C CA . PRO A 1 90 ? -11.499 4.669 24.289 1.00 94.81 90 PRO A CA 1
ATOM 626 C C . PRO A 1 90 ? -10.054 4.816 23.793 1.00 94.81 90 PRO A C 1
ATOM 628 O O . PRO A 1 90 ? -9.249 5.494 24.428 1.00 94.81 90 PRO A O 1
ATOM 631 N N . ASP A 1 91 ? -9.724 4.186 22.668 1.00 96.62 91 ASP A N 1
ATOM 632 C CA . ASP A 1 91 ? -8.387 4.163 22.092 1.00 96.62 91 ASP A CA 1
ATOM 633 C C . ASP A 1 91 ? -8.437 3.877 20.581 1.00 96.62 91 ASP A C 1
ATOM 635 O O . ASP A 1 91 ? -9.485 3.564 19.999 1.00 96.62 91 ASP A O 1
ATOM 639 N N . TRP A 1 92 ? -7.274 4.002 19.940 1.00 95.81 92 TRP A N 1
ATOM 640 C CA . TRP A 1 92 ? -7.103 3.766 18.509 1.00 95.81 92 TRP A CA 1
ATOM 641 C C . TRP A 1 92 ? -7.408 2.327 18.101 1.00 95.81 92 TRP A C 1
ATOM 643 O O . TRP A 1 92 ? -7.960 2.115 17.025 1.00 95.81 92 TRP A O 1
ATOM 653 N N . GLU A 1 93 ? -7.059 1.342 18.926 1.00 96.00 93 GLU A N 1
ATOM 654 C CA . GLU A 1 93 ? -7.218 -0.073 18.591 1.00 96.00 93 GLU A CA 1
ATOM 655 C C . GLU A 1 93 ? -8.703 -0.449 18.531 1.00 96.00 93 GLU A C 1
ATOM 657 O O . GLU A 1 93 ? -9.159 -1.028 17.543 1.00 96.00 93 GLU A O 1
ATOM 662 N N . SER A 1 94 ? -9.484 -0.006 19.520 1.00 95.88 94 SER A N 1
ATOM 663 C CA . SER A 1 94 ? -10.941 -0.128 19.561 1.00 95.88 94 SER A CA 1
ATOM 664 C C . SER A 1 94 ? -11.604 0.573 18.375 1.00 95.88 94 SER A C 1
ATOM 666 O O . SER A 1 94 ? -12.455 -0.023 17.709 1.00 95.88 94 SER A O 1
ATOM 668 N N . ALA A 1 95 ? -11.197 1.809 18.070 1.00 96.31 95 ALA A N 1
ATOM 669 C CA . ALA A 1 95 ? -11.750 2.565 16.949 1.00 96.31 95 ALA A CA 1
ATOM 670 C C . ALA A 1 95 ? -11.452 1.887 15.604 1.00 96.31 95 ALA A C 1
ATOM 672 O O 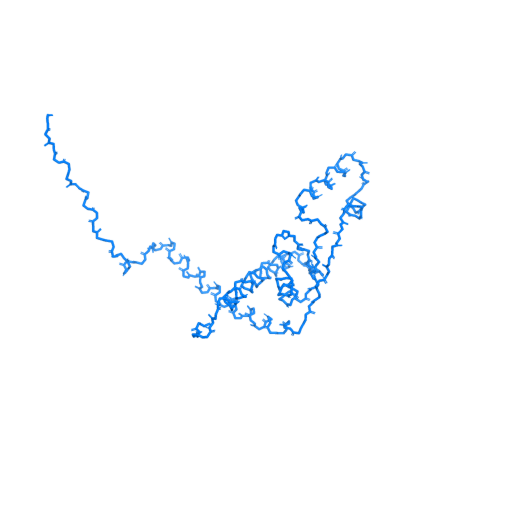. ALA A 1 95 ? -12.351 1.699 14.785 1.00 96.31 95 ALA A O 1
ATOM 673 N N . ILE A 1 96 ? -10.208 1.452 15.384 1.00 94.00 96 ILE A N 1
ATOM 674 C CA . ILE A 1 96 ? -9.802 0.753 14.160 1.00 94.00 96 ILE A CA 1
ATOM 675 C C . ILE A 1 96 ? -10.573 -0.563 14.019 1.00 94.00 96 ILE A C 1
ATOM 677 O O . ILE A 1 96 ? -11.151 -0.813 12.963 1.00 94.00 96 ILE A O 1
ATOM 681 N N . ALA A 1 97 ? -10.646 -1.378 15.075 1.00 93.69 97 ALA A N 1
ATOM 682 C CA . ALA A 1 97 ? -11.378 -2.643 15.051 1.00 93.69 97 ALA A CA 1
ATOM 683 C C . ALA A 1 97 ? -12.878 -2.444 14.771 1.00 93.69 97 ALA A C 1
ATOM 685 O O . ALA A 1 97 ? -13.493 -3.215 14.029 1.00 93.69 97 ALA A O 1
ATOM 686 N N . ALA A 1 98 ? -13.481 -1.386 15.315 1.00 94.31 98 ALA A N 1
ATOM 687 C CA . ALA A 1 98 ? -14.894 -1.091 15.120 1.00 94.31 98 ALA A CA 1
ATOM 688 C C . ALA A 1 98 ? -15.203 -0.492 13.740 1.00 94.31 98 ALA A C 1
ATOM 690 O O . ALA A 1 98 ? -16.238 -0.833 13.163 1.00 94.31 98 ALA A O 1
ATOM 691 N N . MET A 1 99 ? -14.320 0.349 13.196 1.00 93.50 99 MET A N 1
ATOM 692 C CA . MET A 1 99 ? -14.620 1.209 12.043 1.00 93.50 99 MET A CA 1
ATOM 693 C C . MET A 1 99 ? -13.938 0.767 10.742 1.00 93.50 99 MET A C 1
ATOM 695 O O . MET A 1 99 ? -14.463 1.019 9.659 1.00 93.50 99 MET A O 1
ATOM 699 N N . VAL A 1 100 ? -12.785 0.097 10.813 1.00 91.38 100 VAL A N 1
ATOM 700 C CA . VAL A 1 100 ? -12.030 -0.329 9.628 1.00 91.38 100 VAL A CA 1
ATOM 701 C C . VAL A 1 100 ? -12.452 -1.738 9.226 1.00 91.38 100 VAL A C 1
ATOM 703 O O . VAL A 1 100 ? -12.523 -2.660 10.040 1.00 91.38 100 VAL A O 1
ATOM 706 N N . ARG A 1 101 ? -12.740 -1.925 7.939 1.00 89.81 101 ARG A N 1
ATOM 707 C CA . ARG A 1 101 ? -13.025 -3.237 7.351 1.00 89.81 101 ARG A CA 1
ATOM 708 C C . ARG A 1 101 ? -12.062 -3.491 6.208 1.00 89.81 101 ARG A C 1
ATOM 710 O O . ARG A 1 101 ? -11.888 -2.638 5.339 1.00 89.81 101 ARG A O 1
ATOM 717 N N . LEU A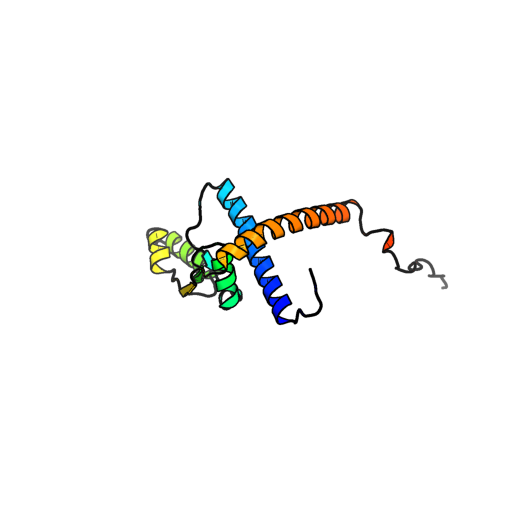 1 102 ? -11.449 -4.668 6.211 1.00 87.62 102 LEU A N 1
ATOM 718 C CA . LEU A 1 102 ? -10.709 -5.168 5.061 1.00 87.62 102 LEU A CA 1
ATOM 719 C C . LEU A 1 102 ? -11.698 -5.854 4.117 1.00 87.62 102 LEU A C 1
ATOM 721 O O . LEU A 1 102 ? -12.571 -6.599 4.557 1.00 87.62 102 LEU A O 1
ATOM 725 N N . GLY A 1 103 ? -11.571 -5.560 2.831 1.00 85.06 103 GLY A N 1
ATOM 726 C CA . GLY A 1 103 ? -12.257 -6.259 1.756 1.00 85.06 103 GLY A CA 1
ATOM 727 C C . GLY A 1 103 ? -11.419 -7.424 1.235 1.00 85.06 103 GLY A C 1
ATOM 728 O O . GLY A 1 103 ? -10.654 -8.059 1.966 1.00 85.06 103 GLY A O 1
ATOM 729 N N . ASP A 1 104 ? -11.552 -7.689 -0.063 1.00 89.12 104 ASP A N 1
ATOM 730 C CA . ASP A 1 104 ? -10.907 -8.829 -0.709 1.00 89.12 104 ASP A CA 1
ATOM 731 C C . ASP A 1 104 ? -9.387 -8.834 -0.547 1.00 89.12 104 ASP A C 1
ATOM 733 O O . ASP A 1 104 ? -8.708 -7.810 -0.665 1.00 89.12 104 ASP A O 1
ATOM 737 N N . THR A 1 105 ? -8.848 -10.038 -0.366 1.00 93.75 105 THR A N 1
ATOM 738 C CA . THR A 1 105 ? -7.408 -10.273 -0.272 1.00 93.75 105 THR A CA 1
ATOM 739 C C . THR A 1 105 ? -6.896 -10.933 -1.541 1.00 93.75 105 THR A C 1
ATOM 741 O O . THR A 1 105 ? -7.403 -11.964 -1.974 1.00 93.75 105 THR A O 1
ATOM 744 N N . THR A 1 106 ? -5.849 -10.362 -2.124 1.00 95.25 106 THR A N 1
ATOM 745 C CA . THR A 1 106 ? -5.063 -10.973 -3.196 1.00 95.25 106 THR A CA 1
ATOM 746 C C . THR A 1 106 ? -3.747 -11.456 -2.609 1.00 95.25 106 THR A C 1
ATOM 748 O O . THR A 1 106 ? -2.974 -10.670 -2.070 1.00 95.25 106 THR A O 1
ATOM 751 N N . ARG A 1 107 ? -3.505 -12.765 -2.674 1.00 95.06 107 ARG A N 1
ATOM 752 C CA . ARG A 1 107 ? -2.228 -13.360 -2.267 1.00 95.06 107 ARG A CA 1
ATOM 753 C C . ARG A 1 107 ? -1.240 -13.308 -3.424 1.00 95.06 107 ARG A C 1
ATOM 755 O O . ARG A 1 107 ? -1.656 -13.255 -4.579 1.00 95.06 107 ARG A O 1
ATOM 762 N N . GLN A 1 108 ? 0.043 -13.363 -3.106 1.00 92.81 108 GLN A N 1
ATOM 763 C CA . GLN A 1 108 ? 1.104 -13.532 -4.085 1.00 92.81 108 GLN A CA 1
ATOM 764 C C . GLN 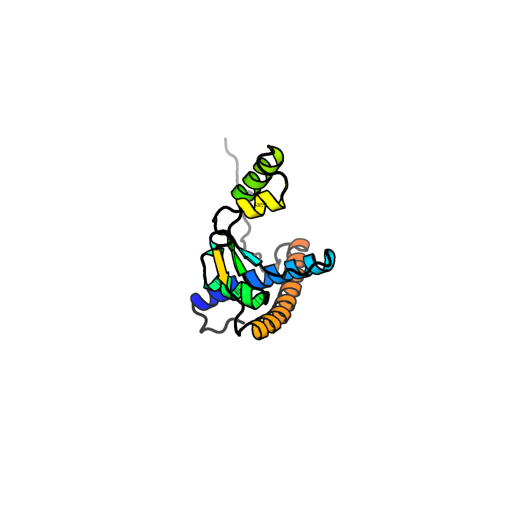A 1 108 ? 0.940 -14.850 -4.864 1.00 92.81 108 GLN A C 1
ATOM 766 O O . GLN A 1 108 ? 0.379 -15.825 -4.359 1.00 92.81 108 GLN A O 1
ATOM 771 N N . GLY A 1 109 ? 1.369 -14.846 -6.116 1.00 90.62 109 GLY A N 1
ATOM 772 C CA . GLY A 1 109 ? 1.351 -15.948 -7.064 1.00 90.62 109 GLY A CA 1
ATOM 773 C C . GLY A 1 109 ? 2.761 -16.406 -7.423 1.00 90.62 109 GLY A C 1
ATOM 774 O O . GLY A 1 109 ? 3.698 -16.281 -6.637 1.00 90.62 109 GLY A O 1
ATOM 775 N N . GLU A 1 110 ? 2.896 -16.968 -8.618 1.00 91.31 110 GLU A N 1
ATOM 776 C CA . GLU A 1 110 ? 4.122 -17.635 -9.075 1.00 91.31 110 GLU A CA 1
ATOM 777 C C . GLU A 1 110 ? 5.191 -16.645 -9.573 1.00 91.31 110 GLU A C 1
ATOM 779 O O . GLU A 1 110 ? 6.387 -16.930 -9.499 1.00 91.31 110 GLU A O 1
ATOM 784 N N . ASP A 1 111 ? 4.782 -15.438 -9.980 1.00 92.62 111 ASP A N 1
ATOM 785 C CA . ASP A 1 111 ? 5.655 -14.434 -10.604 1.00 92.62 111 ASP A CA 1
ATOM 786 C C . ASP A 1 111 ? 6.586 -13.711 -9.608 1.00 92.62 111 ASP A C 1
ATOM 788 O O . ASP A 1 111 ? 7.421 -12.899 -10.008 1.00 92.62 111 ASP A O 1
ATOM 792 N N . VAL A 1 112 ? 6.502 -14.007 -8.305 1.00 92.81 112 VAL A N 1
ATOM 793 C CA . VAL A 1 112 ? 7.324 -13.367 -7.255 1.00 92.81 112 VAL A CA 1
ATOM 794 C C . VAL A 1 112 ? 8.820 -13.452 -7.569 1.00 92.81 112 VAL A C 1
ATOM 796 O O . VAL A 1 112 ? 9.560 -12.480 -7.404 1.00 92.81 112 VAL A O 1
ATOM 799 N N . ALA A 1 113 ? 9.287 -14.621 -8.013 1.00 92.69 113 ALA A N 1
ATOM 800 C CA . ALA A 1 113 ? 10.698 -14.822 -8.333 1.00 92.69 113 ALA A CA 1
ATOM 801 C C . ALA A 1 113 ? 11.136 -13.975 -9.536 1.00 92.69 113 ALA A C 1
ATOM 803 O O . ALA A 1 113 ? 12.248 -13.446 -9.543 1.00 92.69 113 ALA A O 1
ATOM 804 N N . GLU A 1 114 ? 10.258 -13.816 -10.523 1.00 92.88 114 GLU A N 1
ATOM 805 C CA . GLU A 1 114 ? 10.531 -13.025 -11.718 1.00 92.88 114 GLU A CA 1
ATOM 806 C C . GLU A 1 114 ? 10.536 -11.528 -11.401 1.00 92.88 114 GLU A C 1
ATOM 808 O O . GLU A 1 114 ? 11.480 -10.822 -11.758 1.00 92.88 114 GLU A O 1
ATOM 813 N N . TYR A 1 115 ? 9.561 -11.041 -10.628 1.00 93.69 115 TYR A N 1
ATOM 814 C CA . TYR A 1 115 ? 9.526 -9.639 -10.214 1.00 93.69 115 TYR A CA 1
ATOM 815 C C . TYR A 1 115 ? 10.727 -9.243 -9.354 1.00 93.69 115 TYR A C 1
ATOM 817 O O . TYR A 1 115 ? 11.199 -8.112 -9.465 1.00 93.69 115 TYR A O 1
ATOM 825 N N . ARG A 1 116 ? 11.284 -10.164 -8.556 1.00 90.88 116 ARG A N 1
ATOM 826 C CA . ARG A 1 116 ? 12.552 -9.924 -7.847 1.00 90.88 116 ARG A CA 1
ATOM 827 C C . ARG A 1 116 ? 13.705 -9.658 -8.815 1.00 90.88 116 ARG A C 1
ATOM 829 O O . ARG A 1 116 ? 14.401 -8.661 -8.642 1.00 90.88 116 ARG A O 1
ATOM 836 N N . ARG A 1 117 ? 13.864 -10.478 -9.862 1.00 90.81 117 ARG A N 1
ATOM 837 C CA . ARG A 1 117 ? 14.884 -10.248 -10.906 1.00 90.81 117 ARG A CA 1
ATOM 838 C C . ARG A 1 117 ? 14.636 -8.934 -11.644 1.00 90.81 117 ARG A C 1
ATOM 840 O O . ARG A 1 117 ? 15.553 -8.136 -11.831 1.00 90.81 117 ARG A O 1
ATOM 847 N N . LEU A 1 118 ? 13.386 -8.678 -12.032 1.00 90.25 118 LEU A N 1
ATOM 848 C CA . LEU A 1 118 ? 13.008 -7.458 -12.744 1.00 90.25 118 LEU A CA 1
ATOM 849 C C . LEU A 1 118 ? 13.315 -6.204 -11.921 1.00 90.25 118 LEU A C 1
ATOM 851 O O . LEU A 1 118 ? 13.718 -5.180 -12.471 1.00 90.25 118 LEU A O 1
ATOM 855 N N . ARG A 1 119 ? 13.167 -6.283 -10.599 1.00 89.44 119 ARG A N 1
ATOM 856 C CA . ARG A 1 119 ? 13.441 -5.177 -9.686 1.00 89.44 119 ARG A CA 1
ATOM 857 C C . ARG A 1 119 ? 14.912 -4.782 -9.643 1.00 89.44 119 ARG A C 1
ATOM 859 O O . ARG A 1 119 ? 15.208 -3.587 -9.635 1.00 89.44 119 ARG A O 1
ATOM 866 N N . GLU A 1 120 ? 15.826 -5.748 -9.678 1.00 87.69 120 GLU A N 1
ATOM 867 C CA . GLU A 1 120 ? 17.267 -5.478 -9.775 1.00 87.69 120 GLU A CA 1
ATOM 868 C C . GLU A 1 120 ? 17.584 -4.680 -11.045 1.00 87.69 120 GLU A C 1
ATOM 870 O O . GLU A 1 120 ? 18.251 -3.641 -11.001 1.00 87.69 120 GLU A O 1
ATOM 875 N N . TRP A 1 121 ? 17.020 -5.107 -12.176 1.00 86.62 121 TRP A N 1
ATOM 876 C CA . TRP A 1 121 ? 17.185 -4.413 -13.450 1.00 86.62 121 TRP A CA 1
ATOM 877 C C . TRP A 1 121 ? 16.548 -3.016 -13.440 1.00 86.62 121 TRP A C 1
ATOM 879 O O . TRP A 1 121 ? 17.163 -2.036 -13.873 1.00 86.62 121 TRP A O 1
ATOM 889 N N . HIS A 1 122 ? 15.342 -2.902 -12.882 1.00 87.88 122 HIS A N 1
ATOM 890 C CA . HIS A 1 122 ? 14.612 -1.646 -12.764 1.00 87.88 122 HIS A CA 1
ATOM 891 C C . HIS A 1 122 ? 15.400 -0.599 -11.955 1.00 87.88 122 HIS A C 1
ATOM 893 O O . HIS A 1 122 ? 15.462 0.572 -12.353 1.00 87.88 122 HIS A O 1
ATOM 899 N N . ARG A 1 123 ? 16.025 -0.985 -10.834 1.00 85.38 123 ARG A N 1
ATOM 900 C CA . ARG A 1 123 ? 16.881 -0.081 -10.041 1.00 85.38 123 ARG A CA 1
ATOM 901 C C . ARG A 1 123 ? 18.042 0.467 -10.869 1.00 85.38 123 ARG A C 1
ATOM 903 O O . ARG A 1 123 ? 18.307 1.669 -10.838 1.00 85.38 123 ARG A O 1
ATOM 910 N N . GLY A 1 124 ? 18.670 -0.389 -11.675 1.00 82.88 124 GLY A N 1
ATOM 911 C CA . GLY A 1 124 ? 19.765 -0.004 -12.566 1.00 82.88 124 GLY A CA 1
ATOM 912 C C . GLY A 1 124 ? 19.367 0.997 -13.658 1.00 82.88 124 GLY A C 1
ATOM 913 O O . GLY A 1 124 ? 20.194 1.813 -14.069 1.00 82.88 124 GLY A O 1
ATOM 914 N N . ILE A 1 125 ? 18.117 0.968 -14.133 1.00 84.56 125 ILE A N 1
ATOM 915 C CA . ILE A 1 125 ? 17.602 1.960 -15.093 1.00 84.56 125 ILE A CA 1
ATOM 916 C C . ILE A 1 125 ? 17.301 3.282 -14.406 1.00 84.56 125 ILE A C 1
ATOM 918 O O . ILE A 1 125 ? 17.721 4.328 -14.897 1.00 84.56 125 ILE A O 1
ATOM 922 N N . ARG A 1 126 ? 16.603 3.247 -13.264 1.00 78.81 126 ARG A N 1
ATOM 923 C CA . ARG A 1 126 ? 16.267 4.462 -12.512 1.00 78.81 126 ARG A CA 1
ATOM 924 C C . ARG A 1 126 ? 17.494 5.299 -12.188 1.00 78.81 126 ARG A C 1
ATOM 926 O O . ARG A 1 126 ? 17.445 6.509 -12.368 1.00 78.81 126 ARG A O 1
ATOM 933 N N . ALA A 1 127 ? 18.577 4.664 -11.744 1.00 79.50 127 ALA A N 1
ATOM 934 C CA . ALA A 1 127 ? 19.815 5.362 -11.414 1.00 79.50 127 ALA A CA 1
ATOM 935 C C . ALA A 1 127 ? 20.360 6.162 -12.612 1.00 79.50 127 ALA A C 1
ATOM 937 O O . ALA A 1 127 ? 20.657 7.347 -12.474 1.00 79.50 127 ALA A O 1
ATOM 938 N N . ARG A 1 128 ? 20.391 5.542 -13.799 1.00 79.62 128 ARG A N 1
ATOM 939 C CA . ARG A 1 128 ? 20.856 6.174 -15.046 1.00 79.62 128 ARG A CA 1
ATOM 940 C C . ARG A 1 128 ? 19.929 7.290 -15.521 1.00 79.62 128 ARG A C 1
ATOM 942 O O . ARG A 1 128 ? 20.390 8.345 -15.940 1.00 79.62 128 ARG A O 1
ATOM 949 N N . VAL A 1 129 ? 18.614 7.079 -15.444 1.00 83.88 129 VAL A N 1
ATOM 950 C CA . VAL A 1 129 ? 17.631 8.109 -15.820 1.00 83.88 129 VAL A CA 1
ATOM 951 C C . VAL A 1 129 ? 17.700 9.300 -14.864 1.00 83.88 129 VAL A C 1
ATOM 953 O O . VAL A 1 129 ? 17.615 10.440 -15.312 1.00 83.88 129 VAL A O 1
ATOM 956 N N . ALA A 1 130 ? 17.884 9.063 -13.564 1.00 79.25 130 ALA A N 1
ATOM 957 C CA . ALA A 1 130 ? 18.030 10.127 -12.576 1.00 79.25 130 ALA A CA 1
ATOM 958 C C . ALA A 1 130 ? 19.305 10.953 -12.801 1.00 79.25 130 ALA A C 1
ATOM 960 O O . ALA A 1 130 ? 19.270 12.171 -12.661 1.00 79.25 130 ALA A O 1
ATOM 961 N N . GLU A 1 131 ? 20.412 10.310 -13.177 1.00 82.25 131 GLU A N 1
ATOM 962 C CA . GLU A 1 131 ? 21.652 10.988 -13.568 1.00 82.25 131 GLU A CA 1
ATOM 963 C C . GLU A 1 131 ? 21.440 11.899 -14.780 1.00 82.25 131 GLU A C 1
ATOM 965 O O . GLU A 1 131 ? 21.722 13.093 -14.700 1.00 82.25 131 GLU A O 1
ATOM 970 N N . LEU A 1 132 ? 20.841 11.375 -15.854 1.00 83.50 132 LEU A N 1
ATOM 971 C CA . LEU A 1 132 ? 20.523 12.163 -17.046 1.00 83.50 132 LEU A CA 1
ATOM 972 C C . LEU A 1 132 ? 19.552 13.314 -16.742 1.00 83.50 132 LEU A C 1
ATOM 974 O O . LEU A 1 132 ? 19.710 14.415 -17.261 1.00 83.50 132 LEU A O 1
ATOM 978 N N . SER A 1 133 ? 18.554 13.066 -15.890 1.00 81.06 133 SER A N 1
ATOM 979 C CA . SER A 1 133 ? 17.575 14.084 -15.495 1.00 81.06 133 SER A CA 1
ATOM 980 C C . SER A 1 133 ? 18.239 15.217 -14.712 1.00 81.06 133 SER A C 1
ATOM 982 O O . SER A 1 133 ? 17.939 16.376 -14.972 1.00 81.06 133 SER A O 1
ATOM 984 N N . ARG A 1 134 ? 19.171 14.909 -13.797 1.00 84.12 134 ARG A N 1
ATOM 985 C CA . ARG A 1 134 ? 19.960 15.934 -13.089 1.00 84.12 134 ARG A CA 1
ATOM 986 C C . ARG A 1 134 ? 20.835 16.728 -14.050 1.00 84.12 134 ARG A C 1
ATOM 988 O O . ARG A 1 134 ? 20.788 17.951 -14.022 1.00 84.12 134 ARG A O 1
ATOM 995 N N . TRP A 1 135 ? 21.540 16.044 -14.952 1.00 84.19 135 TRP A N 1
ATOM 996 C CA . TRP A 1 135 ? 22.348 16.697 -15.981 1.00 84.19 135 TRP A CA 1
ATOM 997 C C . TRP A 1 135 ? 21.523 17.687 -16.819 1.00 84.19 135 TRP A C 1
ATOM 999 O O . TRP A 1 135 ? 21.943 18.827 -16.999 1.00 84.19 135 TRP A O 1
ATOM 1009 N N . ALA A 1 136 ? 20.324 17.288 -17.260 1.00 83.00 136 ALA A N 1
ATOM 1010 C CA . ALA A 1 136 ? 19.433 18.131 -18.061 1.00 83.00 136 ALA A CA 1
ATOM 1011 C C . ALA A 1 136 ? 18.904 19.354 -17.290 1.00 83.00 136 ALA A C 1
ATOM 1013 O O . ALA A 1 136 ? 18.685 20.411 -17.878 1.00 83.00 136 ALA A O 1
ATOM 1014 N N . VAL A 1 137 ? 18.702 19.225 -15.975 1.00 84.50 137 VAL A N 1
ATOM 1015 C CA . VAL A 1 137 ? 18.314 20.346 -15.105 1.00 84.50 137 VAL A CA 1
ATOM 1016 C C . VAL A 1 137 ? 19.478 21.324 -14.922 1.00 84.50 137 VAL A C 1
ATOM 1018 O O . VAL A 1 137 ? 19.266 22.532 -14.946 1.00 84.50 137 VAL A O 1
ATOM 1021 N N . GLU A 1 138 ? 20.699 20.813 -14.766 1.00 86.00 138 GLU A N 1
ATOM 1022 C CA . GLU A 1 138 ? 21.906 21.618 -14.543 1.00 86.00 138 GLU A CA 1
ATOM 1023 C C . GLU A 1 138 ? 22.390 22.346 -15.808 1.00 86.00 138 GLU A C 1
ATOM 1025 O O . GLU A 1 138 ? 22.898 23.461 -15.711 1.00 86.00 138 GLU A O 1
ATOM 1030 N N . HIS A 1 139 ? 22.225 21.740 -16.988 1.00 83.44 139 HIS A N 1
ATOM 1031 C CA . HIS A 1 139 ? 22.786 22.244 -18.249 1.00 83.44 139 HIS A CA 1
ATOM 1032 C C . HIS A 1 139 ? 21.736 22.846 -19.200 1.00 83.44 139 HIS A C 1
ATOM 1034 O O . HIS A 1 139 ? 22.098 23.359 -20.258 1.00 83.44 139 HIS A O 1
ATOM 1040 N N . GLY A 1 140 ? 20.450 22.830 -18.824 1.00 66.69 140 GLY A N 1
ATOM 1041 C CA . GLY A 1 140 ? 19.352 23.248 -19.700 1.00 66.69 140 GLY A CA 1
ATOM 1042 C C . GLY A 1 140 ? 19.134 22.281 -20.877 1.00 66.69 140 GLY A C 1
ATOM 1043 O O . GLY A 1 140 ? 19.810 21.254 -20.976 1.00 66.69 140 GLY A O 1
ATOM 1044 N N . PRO A 1 141 ? 18.160 22.547 -21.769 1.00 62.81 141 PRO A N 1
ATOM 1045 C CA . PRO A 1 141 ? 17.917 21.683 -22.920 1.00 62.81 141 PRO A CA 1
ATOM 1046 C C . PRO A 1 141 ? 19.161 21.597 -23.813 1.00 62.81 141 PRO A C 1
ATOM 1048 O O . PRO A 1 141 ? 19.860 22.585 -24.017 1.00 62.81 141 PRO A O 1
ATOM 1051 N N . ASP A 1 142 ? 19.402 20.402 -24.357 1.00 61.25 142 ASP A N 1
ATOM 1052 C CA . ASP A 1 142 ? 20.514 20.102 -25.261 1.00 61.25 142 ASP A CA 1
ATOM 1053 C C . ASP A 1 142 ? 20.635 21.166 -26.376 1.00 61.25 142 ASP A C 1
ATOM 1055 O O . ASP A 1 142 ? 19.682 21.333 -27.151 1.00 61.25 142 ASP A O 1
ATOM 1059 N N . PRO A 1 143 ? 21.780 21.869 -26.508 1.00 53.50 143 PRO A N 1
ATOM 1060 C CA . PRO A 1 143 ? 21.980 22.860 -27.563 1.00 53.50 143 PRO A CA 1
ATOM 1061 C C . PRO A 1 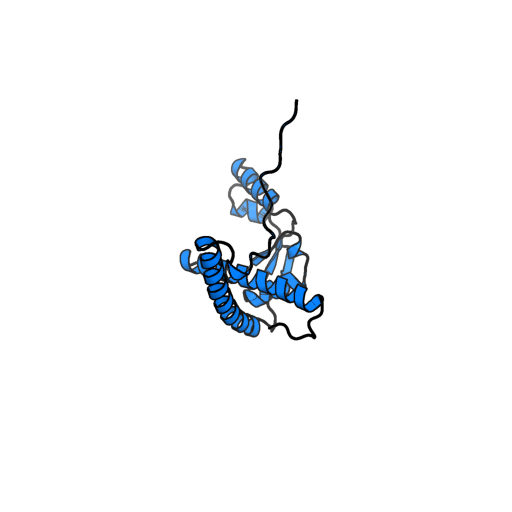143 ? 21.888 22.259 -28.974 1.00 53.50 143 PRO A C 1
ATOM 1063 O O . PRO A 1 143 ? 21.696 22.998 -29.933 1.00 53.50 143 PRO A O 1
ATOM 1066 N N . LEU A 1 144 ? 21.973 20.931 -29.127 1.00 55.62 144 LEU A N 1
ATOM 1067 C CA . LEU A 1 144 ? 21.792 20.242 -30.409 1.00 55.62 144 LEU A CA 1
ATOM 1068 C C . LEU A 1 144 ? 20.316 19.994 -30.777 1.00 55.62 144 LEU A C 1
ATOM 1070 O O . LEU A 1 144 ? 20.033 19.498 -31.868 1.00 55.62 144 LEU A O 1
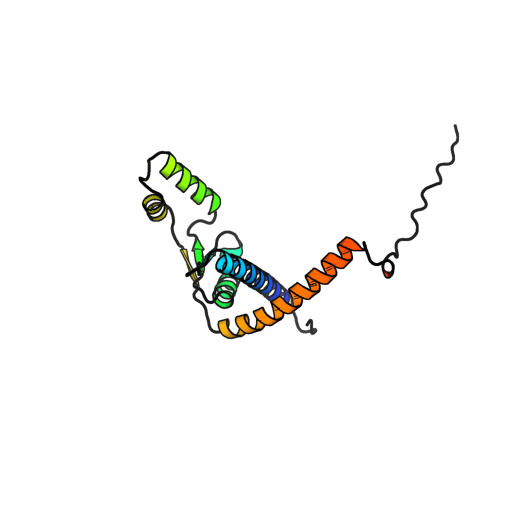ATOM 1074 N N . ARG A 1 145 ? 19.364 20.342 -29.897 1.00 53.12 145 ARG A N 1
ATOM 1075 C CA . ARG A 1 145 ? 17.913 20.244 -30.142 1.00 53.12 145 ARG A CA 1
ATOM 1076 C C . ARG A 1 145 ? 17.201 21.589 -30.310 1.00 53.12 145 ARG A C 1
ATOM 1078 O O . ARG A 1 145 ? 15.995 21.573 -30.567 1.00 53.12 145 ARG A O 1
ATOM 1085 N N . SER A 1 146 ? 17.891 22.732 -30.236 1.00 53.19 146 SER A N 1
ATOM 1086 C CA . SER A 1 146 ? 17.280 24.020 -30.596 1.00 53.19 146 SER A CA 1
ATOM 1087 C C . SER A 1 146 ? 17.133 24.132 -32.121 1.00 53.19 146 SER A C 1
ATOM 1089 O O . SER A 1 146 ? 17.986 24.635 -32.843 1.00 53.19 146 SER A O 1
ATOM 1091 N N . SER A 1 147 ? 16.013 23.618 -32.624 1.00 48.84 147 SER A N 1
ATOM 1092 C CA . SER A 1 147 ? 15.549 23.829 -34.003 1.00 48.84 147 SER A CA 1
ATOM 1093 C C . SER A 1 147 ? 14.463 24.905 -34.095 1.00 48.84 147 SER A C 1
ATOM 1095 O O . SER A 1 147 ? 13.816 25.038 -35.132 1.00 48.84 147 SER A O 1
ATOM 1097 N N . ASP A 1 148 ? 14.274 25.697 -33.037 1.00 50.88 148 ASP A N 1
ATOM 1098 C CA . ASP A 1 148 ? 13.374 26.843 -33.093 1.00 50.88 148 ASP A CA 1
ATOM 1099 C C . ASP A 1 148 ? 13.992 27.921 -33.999 1.00 50.88 148 ASP A C 1
ATOM 1101 O O . ASP A 1 148 ? 15.108 28.382 -33.730 1.00 50.88 148 ASP A O 1
ATOM 1105 N N . PRO A 1 149 ? 13.313 28.338 -35.087 1.00 43.19 149 PRO A N 1
ATOM 1106 C CA . PRO A 1 149 ? 13.769 29.483 -35.856 1.00 43.19 149 PRO A CA 1
ATOM 1107 C C . PRO A 1 149 ? 13.745 30.728 -34.955 1.00 43.19 149 PRO A C 1
ATOM 1109 O O . PRO A 1 149 ? 12.880 30.836 -34.079 1.00 43.19 149 PRO A O 1
ATOM 1112 N N . PRO A 1 150 ? 14.674 31.684 -35.146 1.00 44.47 150 PRO A N 1
ATOM 1113 C CA . PRO A 1 150 ? 14.743 32.863 -34.300 1.00 44.47 150 PRO A CA 1
ATOM 1114 C C . PRO A 1 150 ? 13.417 33.619 -34.382 1.00 44.47 150 PRO A C 1
ATOM 1116 O O . PRO A 1 150 ? 13.017 34.086 -35.450 1.00 44.47 150 PRO A O 1
ATOM 1119 N N . VAL A 1 151 ? 12.727 33.746 -33.248 1.00 50.38 151 VAL A N 1
ATOM 1120 C CA . VAL A 1 151 ? 11.607 34.677 -33.126 1.00 50.38 151 VAL A CA 1
ATOM 1121 C C . VAL A 1 151 ? 12.203 36.071 -33.275 1.00 50.38 151 VAL A C 1
ATOM 1123 O O . VAL A 1 151 ? 12.888 36.558 -32.376 1.00 50.38 151 VAL A O 1
ATOM 1126 N N . ALA A 1 152 ? 11.986 36.689 -34.435 1.00 40.53 152 ALA A N 1
ATOM 1127 C CA . ALA A 1 152 ? 12.362 38.068 -34.693 1.00 40.53 152 ALA A CA 1
ATOM 1128 C C . ALA A 1 152 ? 11.606 38.976 -33.715 1.00 40.53 152 ALA A C 1
ATOM 1130 O O . ALA A 1 152 ? 10.437 39.308 -33.909 1.00 40.53 152 ALA A O 1
ATOM 1131 N N . LYS A 1 153 ? 12.277 39.351 -32.630 1.00 46.31 153 LYS A N 1
ATOM 1132 C CA . LYS A 1 153 ? 11.851 40.413 -31.732 1.00 46.31 153 LYS A CA 1
ATOM 1133 C C . LYS A 1 153 ? 12.588 41.663 -32.194 1.00 46.31 153 LYS A C 1
ATOM 1135 O O . LYS A 1 153 ? 13.746 41.822 -31.842 1.00 46.31 153 LYS A O 1
ATOM 1140 N N . ASP A 1 154 ? 11.955 42.393 -33.113 1.00 48.94 154 ASP A N 1
ATOM 1141 C CA . ASP A 1 154 ? 12.068 43.845 -33.340 1.00 48.94 154 ASP A CA 1
ATOM 1142 C C . ASP A 1 154 ? 11.617 44.194 -34.765 1.00 48.94 154 ASP A C 1
ATOM 1144 O O . ASP A 1 154 ? 12.391 44.203 -35.718 1.00 48.94 154 ASP A O 1
ATOM 1148 N N . ALA A 1 155 ? 10.322 44.484 -34.902 1.00 46.38 155 ALA A N 1
ATOM 1149 C CA . ALA A 1 155 ? 9.764 45.262 -36.005 1.00 46.38 155 ALA A CA 1
ATOM 1150 C C . ALA A 1 155 ? 8.411 45.847 -35.571 1.00 46.38 155 ALA A C 1
ATOM 1152 O O . ALA A 1 155 ? 7.359 45.497 -36.097 1.00 46.38 155 ALA A O 1
ATOM 1153 N N . VAL A 1 156 ? 8.435 46.736 -34.578 1.00 42.94 156 VAL A N 1
ATOM 1154 C CA . VAL A 1 156 ? 7.411 47.781 -34.466 1.00 42.94 156 VAL A CA 1
ATOM 1155 C C . VAL A 1 156 ? 8.109 49.079 -34.841 1.00 42.94 156 VAL A C 1
ATOM 1157 O O . VAL A 1 156 ? 8.675 49.775 -34.003 1.00 42.94 156 VAL A O 1
ATOM 1160 N N . LEU A 1 157 ? 8.142 49.334 -36.150 1.00 41.06 157 LEU A N 1
ATOM 1161 C CA . LEU A 1 157 ? 8.325 50.675 -36.688 1.00 41.06 157 LEU A CA 1
ATOM 1162 C C . LEU A 1 157 ? 7.139 51.521 -36.218 1.00 41.06 157 LEU A C 1
ATOM 1164 O O . LEU A 1 157 ? 5.990 51.083 -36.301 1.00 41.06 157 LEU A O 1
ATOM 1168 N N . GLY A 1 158 ? 7.440 52.706 -35.694 1.00 38.69 158 GLY A N 1
ATOM 1169 C CA . GLY A 1 158 ? 6.435 53.721 -35.433 1.00 38.69 158 GLY A CA 1
ATOM 1170 C C . GLY A 1 158 ? 5.844 54.269 -36.728 1.00 38.69 158 GLY A C 1
ATOM 1171 O O . GLY A 1 158 ? 6.502 54.264 -37.764 1.00 38.69 158 GLY A O 1
ATOM 1172 N N . ASP A 1 159 ? 4.610 54.747 -36.626 1.00 40.88 159 ASP A N 1
ATOM 1173 C CA . ASP A 1 159 ? 4.217 56.040 -37.183 1.00 40.88 159 ASP A CA 1
ATOM 1174 C C . ASP A 1 159 ? 2.863 56.449 -36.592 1.00 40.88 159 ASP A C 1
ATOM 1176 O O . ASP A 1 159 ? 1.860 55.755 -36.781 1.00 40.88 159 ASP A O 1
ATOM 1180 N N . SER A 1 160 ? 2.872 57.548 -35.833 1.00 39.16 160 SER A N 1
ATOM 1181 C CA . SER A 1 160 ? 1.846 58.604 -35.706 1.00 39.16 160 SER A CA 1
ATOM 1182 C C . SER A 1 160 ? 2.320 59.629 -34.679 1.00 39.16 160 SER A C 1
ATOM 1184 O O . SER A 1 160 ? 2.465 59.243 -33.497 1.00 39.16 160 SER A O 1
#

pLDDT: mean 83.67, std 15.88, range [38.69, 97.75]

Secondary structure (DSSP, 8-state):
---TT--HHHHHHHHHHHHHHHHHHHHHHHHHHHT---S-EEE-SHHHH-HHHHHHHHHHHTS-EEEESSS-HHHHHHHHHHHHHTTSSSSHHHHHHHH--EEEEE---TTHHHHHHHHHHHHHHHHHHHHHHHHHHHH-S-GGG--PPP----------